Protein AF-U6M1V9-F1 (afdb_monomer_lite)

Secondary structure (DSSP, 8-state):
-EEEESPPTT--HHHHHHHHHHHH-----GGGEEEEE-TTSPEEEEEEE--SSHHHHHHHHHH-SSEEEESSTT-TTTS-EEEEEEEE-------GGG-------TTEEEEEEE-TT--HHHHHHHHHHTT---SEEEEE--TT-SSEEEEEE-S-HHHHHHHHT--

Sequence (167 aa):
VITIQPVPPDWRGRDIQQLLRLSFGVSLETEDIVFSYGRRGEQQQLCFCCCRSEKDALLLLQQLQEFPVPNHPAYPDLFGCSFLYASRAALFVSHEDLDYLTVLRKFQVFTYGWQPDVTEGEFKGLLRQLKIFPAAIKRMQLKGWKETAFFLQFDRMRDVKLVMGLP

Foldseek 3Di:
DKKKDQAAQQDALVNVQCCCCPVPVFHDDSVQKAFDADPLRRTGSMIGGNGPDPVSLVSCQVPLFQCWDASHPVCRVPGGTDRMHIDHDPPPPCDVVNVVPPVCPLQKDKDKDAAPPDDPVNVCVVCVVVVQDFPDKDKDDDPPDRIIMIMGGHPDNVSVCVVVPDD

Structure (mmCIF, N/CA/C/O backbone):
data_AF-U6M1V9-F1
#
_entry.id   AF-U6M1V9-F1
#
loop_
_atom_site.group_PDB
_atom_site.id
_atom_site.type_symbol
_atom_site.label_atom_id
_atom_site.label_alt_id
_atom_site.label_comp_id
_atom_site.label_asym_id
_atom_site.label_entity_id
_atom_site.label_seq_id
_atom_site.pdbx_PDB_ins_code
_atom_site.Cartn_x
_atom_site.Cartn_y
_atom_site.Cartn_z
_atom_site.occupancy
_atom_site.B_iso_or_equiv
_atom_site.auth_seq_id
_atom_site.auth_comp_id
_atom_site.auth_asym_id
_atom_site.auth_atom_id
_atom_site.pdbx_PDB_model_num
ATOM 1 N N . VAL A 1 1 ? -13.432 -7.574 0.750 1.00 83.56 1 VAL A N 1
ATOM 2 C CA . VAL A 1 1 ? -12.287 -6.635 0.759 1.00 83.56 1 VAL A CA 1
ATOM 3 C C . VAL A 1 1 ? -12.814 -5.214 0.784 1.00 83.56 1 VAL A C 1
ATOM 5 O O . VAL A 1 1 ? -13.775 -4.922 0.076 1.00 83.56 1 VAL A O 1
ATOM 8 N N . ILE A 1 2 ? -12.210 -4.355 1.596 1.00 86.75 2 ILE A N 1
ATOM 9 C CA . ILE A 1 2 ? -12.501 -2.918 1.641 1.00 86.75 2 ILE A CA 1
ATOM 10 C C . ILE A 1 2 ? -11.243 -2.130 1.281 1.00 86.75 2 ILE A C 1
ATOM 12 O O . ILE A 1 2 ? -10.130 -2.621 1.473 1.00 86.75 2 ILE A O 1
ATOM 16 N N . THR A 1 3 ? -11.423 -0.915 0.783 1.00 90.19 3 THR A N 1
ATOM 17 C CA . THR A 1 3 ? -10.332 0.033 0.544 1.00 90.19 3 THR A CA 1
ATOM 18 C C . THR A 1 3 ? -10.363 1.105 1.620 1.00 90.19 3 THR A C 1
ATOM 20 O O . THR A 1 3 ? -11.431 1.649 1.889 1.00 90.19 3 THR A O 1
ATOM 23 N N . ILE A 1 4 ? -9.206 1.421 2.202 1.00 91.75 4 ILE A N 1
ATOM 24 C CA . ILE A 1 4 ? -9.024 2.512 3.162 1.00 91.75 4 ILE A CA 1
ATOM 25 C C . ILE A 1 4 ? -8.133 3.586 2.532 1.00 91.75 4 ILE A C 1
ATOM 2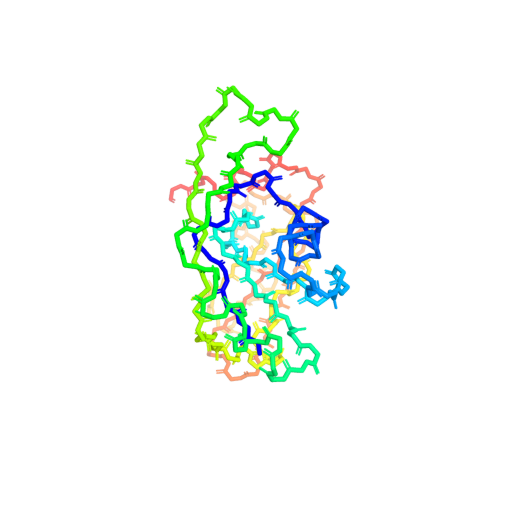7 O O . ILE A 1 4 ? -7.063 3.275 2.003 1.00 91.75 4 ILE A O 1
ATOM 31 N N . GLN A 1 5 ? -8.578 4.843 2.585 1.00 91.50 5 GLN A N 1
ATOM 32 C CA . GLN A 1 5 ? -7.864 6.006 2.045 1.00 91.50 5 GLN A CA 1
ATOM 33 C C . GLN A 1 5 ? -8.324 7.317 2.710 1.00 91.50 5 GLN A C 1
ATOM 35 O O . GLN A 1 5 ? -9.465 7.368 3.165 1.00 91.50 5 GLN A O 1
ATOM 40 N N . PRO A 1 6 ? -7.516 8.392 2.703 1.00 91.56 6 PRO A N 1
ATOM 41 C CA . PRO A 1 6 ? -6.078 8.424 2.449 1.00 91.56 6 PRO A CA 1
ATOM 42 C C . PRO A 1 6 ? -5.274 7.895 3.646 1.00 91.56 6 PRO A C 1
ATOM 44 O O . PRO A 1 6 ? -5.316 8.461 4.734 1.00 91.56 6 PRO A O 1
ATOM 47 N N . VAL A 1 7 ? -4.503 6.825 3.451 1.00 92.44 7 VAL A N 1
ATOM 48 C CA . VAL A 1 7 ? -3.605 6.310 4.498 1.00 92.44 7 VAL A CA 1
ATOM 49 C C . VAL A 1 7 ? -2.326 7.152 4.540 1.00 92.44 7 VAL A C 1
ATOM 51 O O . VAL A 1 7 ? -1.690 7.306 3.493 1.00 92.44 7 VAL A O 1
ATOM 54 N N . PRO A 1 8 ? -1.899 7.684 5.701 1.00 91.62 8 PRO A N 1
ATOM 55 C CA . PRO A 1 8 ? -0.684 8.487 5.749 1.00 91.62 8 PRO A CA 1
ATOM 56 C C . PRO A 1 8 ? 0.568 7.665 5.377 1.00 91.62 8 PRO A C 1
ATOM 58 O O . PRO A 1 8 ? 0.626 6.458 5.623 1.00 91.62 8 PRO A O 1
ATOM 61 N N . PRO A 1 9 ? 1.595 8.293 4.778 1.00 86.44 9 PRO A N 1
ATOM 62 C CA . PRO A 1 9 ? 2.722 7.587 4.157 1.00 86.44 9 PRO A CA 1
ATOM 63 C C . PRO A 1 9 ? 3.605 6.810 5.146 1.00 86.44 9 PRO A C 1
ATOM 65 O O . PRO A 1 9 ? 4.266 5.845 4.753 1.00 86.44 9 PRO A O 1
ATOM 68 N N . ASP A 1 10 ? 3.610 7.196 6.422 1.00 86.50 10 ASP A N 1
ATOM 69 C CA . ASP A 1 10 ? 4.404 6.539 7.467 1.00 86.50 10 ASP A CA 1
ATOM 70 C C . ASP A 1 10 ? 3.695 5.344 8.107 1.00 86.50 10 ASP A C 1
ATOM 72 O O . ASP A 1 10 ? 4.322 4.576 8.836 1.00 86.50 10 ASP A O 1
ATOM 76 N N . TRP A 1 11 ? 2.412 5.145 7.800 1.00 90.69 11 TRP A N 1
ATOM 77 C CA . TRP A 1 11 ? 1.640 4.023 8.317 1.00 90.69 11 TRP A CA 1
ATOM 78 C C . TRP A 1 11 ? 2.038 2.719 7.637 1.00 90.69 11 TRP A C 1
ATOM 80 O O . TRP A 1 11 ? 2.302 2.657 6.429 1.00 90.69 11 TRP A O 1
ATOM 90 N N . ARG A 1 12 ? 2.049 1.653 8.431 1.00 90.06 12 ARG A N 1
ATOM 91 C CA . ARG A 1 12 ? 2.342 0.279 8.024 1.00 90.06 12 ARG A CA 1
ATOM 92 C C . ARG A 1 12 ? 1.189 -0.640 8.420 1.00 90.06 12 ARG A C 1
ATOM 94 O O . ARG A 1 12 ? 0.254 -0.248 9.115 1.00 90.06 12 ARG A O 1
ATOM 101 N N . GLY A 1 13 ? 1.269 -1.903 7.997 1.00 90.06 13 GLY A N 1
ATOM 102 C CA . GLY A 1 13 ? 0.225 -2.898 8.270 1.00 90.06 13 GLY A CA 1
ATOM 103 C C . GLY A 1 13 ? -0.092 -3.057 9.758 1.00 90.06 13 GLY A C 1
ATOM 104 O O . GLY A 1 13 ? -1.253 -3.208 10.113 1.00 90.06 13 GLY A O 1
ATOM 105 N N . ARG A 1 14 ? 0.914 -2.938 10.637 1.00 91.44 14 ARG A N 1
ATOM 106 C CA . ARG A 1 14 ? 0.712 -2.991 12.095 1.00 91.44 14 ARG A CA 1
ATOM 107 C C . ARG A 1 14 ? -0.120 -1.826 12.626 1.00 91.44 14 ARG A C 1
ATOM 109 O O . ARG A 1 14 ? -0.962 -2.051 13.485 1.00 91.44 14 ARG A O 1
ATOM 116 N N . ASP A 1 15 ? 0.077 -0.618 12.101 1.00 93.06 15 ASP A N 1
ATOM 117 C CA . ASP A 1 15 ? -0.665 0.568 12.543 1.00 93.06 15 ASP A CA 1
ATOM 118 C C . ASP A 1 15 ? -2.143 0.453 12.151 1.00 93.06 15 ASP A C 1
ATOM 120 O O . ASP A 1 15 ? -3.030 0.672 12.973 1.00 93.06 15 ASP A O 1
ATOM 124 N N . ILE A 1 16 ? -2.413 0.007 10.917 1.00 93.81 16 ILE A N 1
ATOM 125 C CA . ILE A 1 16 ? -3.777 -0.266 10.441 1.00 93.81 16 ILE A CA 1
ATOM 126 C C . ILE A 1 16 ? -4.409 -1.410 11.238 1.00 93.81 16 ILE A C 1
ATOM 128 O O . ILE A 1 16 ? -5.537 -1.282 11.701 1.00 93.81 16 ILE A O 1
ATOM 132 N N . GLN A 1 17 ? -3.688 -2.510 11.458 1.00 94.19 17 GLN A N 1
ATOM 133 C CA . GLN A 1 17 ? -4.172 -3.631 12.266 1.00 94.19 17 GLN A CA 1
ATOM 134 C C . GLN A 1 17 ? -4.560 -3.176 13.678 1.00 94.19 17 GLN A C 1
ATOM 136 O O . GLN A 1 17 ? -5.634 -3.520 14.175 1.00 94.19 17 GLN A O 1
ATOM 141 N N . GLN A 1 18 ? -3.695 -2.393 14.324 1.00 94.25 18 GLN A N 1
ATOM 142 C CA . GLN A 1 18 ? -3.926 -1.886 15.668 1.00 94.25 18 GLN A CA 1
ATOM 143 C C . GLN A 1 18 ? -5.113 -0.916 15.706 1.00 94.25 18 GLN A C 1
ATOM 145 O O . GLN A 1 18 ? -5.954 -1.043 16.594 1.00 94.25 18 GLN A O 1
ATOM 150 N N . LEU A 1 19 ? -5.227 -0.012 14.729 1.00 94.81 19 LEU A N 1
ATOM 151 C CA . LEU A 1 19 ? -6.378 0.879 14.570 1.00 94.81 19 LEU A CA 1
ATOM 152 C C . LEU A 1 19 ? -7.685 0.083 14.445 1.00 94.81 19 LEU A C 1
ATOM 154 O O . LEU A 1 19 ? -8.623 0.304 15.208 1.00 94.81 19 LEU A O 1
ATOM 158 N N . LEU A 1 20 ? -7.744 -0.868 13.510 1.00 94.50 20 LEU A N 1
ATOM 159 C CA . LEU A 1 20 ? -8.945 -1.665 13.249 1.00 94.50 20 LEU A CA 1
ATOM 160 C C . LEU A 1 20 ? -9.365 -2.479 14.475 1.00 94.50 20 LEU A C 1
ATOM 162 O O . LEU A 1 20 ? -10.550 -2.550 14.810 1.00 94.50 20 LEU A O 1
ATOM 166 N N . ARG A 1 21 ? -8.386 -3.024 15.198 1.00 95.25 21 ARG A N 1
ATOM 167 C CA . ARG A 1 21 ? -8.637 -3.791 16.414 1.00 95.25 21 ARG A CA 1
ATOM 168 C C . ARG A 1 21 ? -9.119 -2.915 17.568 1.00 95.25 21 ARG A C 1
ATOM 170 O O . ARG A 1 21 ? -10.076 -3.293 18.236 1.00 95.25 21 ARG A O 1
ATOM 177 N N . LEU A 1 22 ? -8.459 -1.784 17.824 1.00 94.25 22 LEU A N 1
ATOM 178 C CA . LEU A 1 22 ? -8.752 -0.932 18.982 1.00 94.25 22 LEU A CA 1
ATOM 179 C C . LEU A 1 22 ? -10.008 -0.080 18.785 1.00 94.25 22 LEU A C 1
ATOM 181 O O . LEU A 1 22 ? -10.792 0.059 19.719 1.00 94.25 22 LEU A O 1
ATOM 185 N N . SER A 1 23 ? -10.204 0.482 17.593 1.00 94.25 23 SER A N 1
ATOM 186 C CA . SER A 1 23 ? -11.298 1.421 17.325 1.00 94.25 23 SER A CA 1
ATOM 187 C C . SER A 1 23 ? -12.575 0.733 16.841 1.00 94.25 23 SER A C 1
ATOM 189 O O . SER A 1 23 ? -13.661 1.233 17.113 1.00 94.25 23 SER A O 1
ATOM 191 N N . PHE A 1 24 ? -12.461 -0.413 16.160 1.00 93.56 24 PHE A N 1
ATOM 192 C CA . PHE A 1 24 ? -13.601 -1.075 15.508 1.00 93.56 24 PHE A CA 1
ATOM 193 C 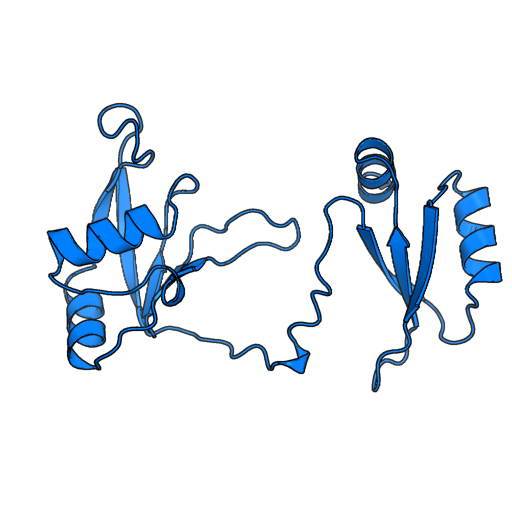C . PHE A 1 24 ? -13.815 -2.526 15.957 1.00 93.56 24 PHE A C 1
ATOM 195 O O . PHE A 1 24 ? -14.788 -3.156 15.550 1.00 93.56 24 PHE A O 1
ATOM 202 N N . GLY A 1 25 ? -12.923 -3.083 16.786 1.00 93.25 25 GLY A N 1
ATOM 203 C CA . GLY A 1 25 ? -13.012 -4.474 17.239 1.00 93.25 25 GLY A CA 1
ATOM 204 C C . GLY A 1 25 ? -12.766 -5.512 16.138 1.00 93.25 25 GLY A C 1
ATOM 205 O O . GLY A 1 25 ? -13.056 -6.690 16.341 1.00 93.25 25 GLY A O 1
ATOM 206 N N . VAL A 1 26 ? -12.230 -5.103 14.984 1.00 92.75 26 VAL A N 1
ATOM 207 C CA . VAL A 1 26 ? -11.982 -5.992 13.843 1.00 92.75 26 VAL A CA 1
ATOM 208 C C . VAL A 1 26 ? -10.547 -6.507 13.896 1.00 92.75 26 VAL A C 1
ATOM 210 O O . VAL A 1 26 ? -9.591 -5.735 13.847 1.00 92.75 26 VAL A O 1
ATOM 213 N N . SER A 1 27 ? -10.389 -7.830 13.981 1.00 92.56 27 SER A N 1
ATOM 214 C CA . SER A 1 27 ? -9.079 -8.487 14.011 1.00 92.56 27 SER A CA 1
ATOM 215 C C . SER A 1 27 ? -8.708 -9.012 12.625 1.00 92.56 27 SER A C 1
ATOM 217 O O . SER A 1 27 ? -9.262 -10.011 12.170 1.00 92.56 27 SER A O 1
ATOM 219 N N . LEU A 1 28 ? -7.749 -8.351 11.980 1.00 89.56 28 LEU A N 1
ATOM 220 C CA . LEU A 1 28 ? -7.113 -8.799 10.735 1.00 89.56 28 LEU A CA 1
ATOM 221 C C . LEU A 1 28 ? -5.665 -9.198 11.013 1.00 89.56 28 LEU A C 1
ATOM 223 O O . LEU A 1 28 ? -5.066 -8.662 11.947 1.00 89.56 28 LEU A O 1
ATOM 227 N N . GLU A 1 29 ? -5.086 -10.091 10.212 1.00 88.75 29 GLU A N 1
ATOM 228 C CA . GLU A 1 29 ? -3.630 -10.277 10.224 1.00 88.75 29 GLU A CA 1
ATOM 229 C C . GLU A 1 29 ? -2.958 -9.192 9.387 1.00 88.75 29 GLU A C 1
ATOM 231 O O . GLU A 1 29 ? -3.571 -8.578 8.515 1.00 88.75 29 GLU A O 1
ATOM 236 N N . THR A 1 30 ? -1.664 -8.966 9.604 1.00 86.81 30 THR A N 1
ATOM 237 C CA . THR A 1 30 ? -0.905 -8.033 8.759 1.00 86.81 30 THR A CA 1
ATOM 238 C C . THR A 1 30 ? -0.836 -8.478 7.299 1.00 86.81 30 THR A C 1
ATOM 240 O O . THR A 1 30 ? -0.676 -7.635 6.426 1.00 86.81 30 THR A O 1
ATOM 243 N N . GLU A 1 31 ? -0.963 -9.781 7.035 1.00 88.56 31 GLU A N 1
ATOM 244 C CA . GLU A 1 31 ? -1.001 -10.368 5.687 1.00 88.56 31 GLU A CA 1
ATOM 245 C C . GLU A 1 31 ? -2.305 -10.036 4.944 1.00 88.56 31 GLU A C 1
ATOM 247 O O . GLU A 1 31 ? -2.314 -9.942 3.719 1.00 88.56 31 GLU A O 1
ATOM 252 N N . ASP A 1 32 ? -3.385 -9.772 5.685 1.00 88.56 32 ASP A N 1
ATOM 253 C CA . ASP A 1 32 ? -4.688 -9.379 5.142 1.00 88.56 32 ASP A CA 1
ATOM 254 C C . ASP A 1 32 ? -4.747 -7.879 4.783 1.00 88.56 32 ASP A C 1
ATOM 256 O O . ASP A 1 32 ? -5.778 -7.393 4.310 1.00 88.56 32 ASP A O 1
ATOM 260 N N . ILE A 1 33 ? -3.667 -7.126 5.036 1.00 90.69 33 ILE A N 1
ATOM 261 C CA . ILE A 1 33 ? -3.574 -5.678 4.818 1.00 90.69 33 ILE A CA 1
ATOM 262 C C . ILE A 1 33 ? -2.520 -5.403 3.745 1.00 90.69 33 ILE A C 1
ATOM 264 O O . ILE A 1 33 ? -1.315 -5.472 3.988 1.00 90.69 33 ILE A O 1
ATOM 268 N N . VAL A 1 34 ? -2.977 -5.024 2.555 1.00 89.81 34 VAL A N 1
ATOM 269 C CA . VAL A 1 34 ? -2.119 -4.802 1.388 1.00 89.81 34 VAL A CA 1
ATOM 270 C C . VAL A 1 34 ? -2.103 -3.324 1.030 1.00 89.81 34 VAL A C 1
ATOM 272 O O . VAL A 1 34 ? -3.140 -2.731 0.751 1.00 89.81 34 VAL A O 1
ATOM 275 N N . PHE A 1 35 ? -0.925 -2.710 1.012 1.00 89.50 35 PHE A N 1
ATOM 276 C CA . PHE A 1 35 ? -0.770 -1.327 0.565 1.00 89.50 35 PHE A CA 1
ATOM 277 C C . PHE A 1 35 ? -0.642 -1.257 -0.951 1.00 89.50 35 PHE A C 1
ATOM 279 O O . PHE A 1 35 ? -0.036 -2.125 -1.579 1.00 89.50 35 PHE A O 1
ATOM 286 N N . SER A 1 36 ? -1.188 -0.195 -1.535 1.00 85.44 36 SER A N 1
ATOM 287 C CA . SER A 1 36 ? -0.916 0.135 -2.927 1.00 85.44 36 SER A CA 1
ATOM 288 C C . SER A 1 36 ? 0.458 0.790 -3.041 1.00 85.44 36 SER A C 1
ATOM 290 O O . SER A 1 36 ? 0.831 1.632 -2.221 1.00 85.44 36 SER A O 1
ATOM 292 N N . TYR A 1 37 ? 1.206 0.412 -4.073 1.00 83.31 37 TYR A N 1
ATOM 293 C CA . TYR A 1 37 ? 2.514 0.975 -4.381 1.00 83.31 37 TYR A CA 1
ATOM 294 C C . TYR A 1 37 ? 2.511 1.545 -5.795 1.00 83.31 37 TYR A C 1
ATOM 296 O O . TYR A 1 37 ? 1.943 0.969 -6.723 1.00 83.31 37 TYR A O 1
ATOM 304 N N . GLY A 1 38 ? 3.144 2.703 -5.958 1.00 78.44 38 GLY A N 1
ATOM 305 C CA . GLY A 1 38 ? 3.320 3.327 -7.259 1.00 78.44 38 GLY A CA 1
ATOM 306 C C . GLY A 1 38 ? 4.398 2.637 -8.085 1.00 78.44 38 GLY A C 1
ATOM 307 O O . GLY A 1 38 ? 5.111 1.739 -7.630 1.00 78.44 38 GLY A O 1
ATOM 308 N N . ARG A 1 39 ? 4.562 3.102 -9.327 1.00 73.19 39 ARG A N 1
ATOM 309 C CA . ARG A 1 39 ? 5.520 2.525 -10.287 1.00 73.19 39 ARG A CA 1
ATOM 310 C C . ARG A 1 39 ? 6.977 2.592 -9.813 1.00 73.19 39 ARG A C 1
ATOM 312 O O . ARG A 1 39 ? 7.810 1.878 -10.363 1.00 73.19 39 ARG A O 1
ATOM 319 N N . ARG A 1 40 ? 7.307 3.450 -8.840 1.00 69.62 40 ARG A N 1
ATOM 320 C CA . ARG A 1 40 ? 8.664 3.599 -8.288 1.00 69.62 40 ARG A CA 1
ATOM 321 C C . ARG A 1 40 ? 8.818 2.914 -6.921 1.00 69.62 40 ARG A C 1
ATOM 323 O O . ARG A 1 40 ? 9.856 3.082 -6.282 1.00 69.62 40 ARG A O 1
ATOM 330 N N . GLY A 1 41 ? 7.831 2.121 -6.492 1.00 72.00 41 GLY A N 1
ATOM 331 C CA . GLY A 1 41 ? 7.834 1.411 -5.210 1.00 72.00 41 GLY A CA 1
ATOM 332 C C . GLY A 1 41 ? 7.510 2.296 -4.003 1.00 72.00 41 GLY A C 1
ATOM 333 O O . GLY A 1 41 ? 7.701 1.878 -2.863 1.00 72.00 41 GLY A O 1
ATOM 334 N N . GLU A 1 42 ? 7.045 3.521 -4.234 1.00 81.25 42 GLU A N 1
ATOM 335 C CA . GLU A 1 42 ? 6.532 4.414 -3.205 1.00 81.25 42 GLU A CA 1
ATOM 336 C C . GLU A 1 42 ? 5.148 3.957 -2.737 1.00 81.25 42 GLU A C 1
ATOM 338 O O . GLU A 1 42 ? 4.291 3.620 -3.555 1.00 81.25 42 GLU A O 1
ATOM 343 N N . GLN A 1 43 ? 4.925 3.942 -1.423 1.00 83.62 43 GLN A N 1
ATOM 344 C CA . GLN A 1 43 ? 3.617 3.627 -0.856 1.00 83.62 43 GLN A CA 1
ATOM 345 C C . GLN A 1 43 ? 2.625 4.730 -1.241 1.00 83.62 43 GLN A C 1
ATOM 347 O O . GLN A 1 43 ? 2.854 5.908 -0.969 1.00 83.62 43 GLN A O 1
ATOM 352 N N . GLN A 1 44 ? 1.524 4.339 -1.874 1.00 87.88 44 GLN A N 1
ATOM 353 C CA . GLN A 1 44 ? 0.397 5.224 -2.137 1.00 87.88 44 GLN A CA 1
ATOM 354 C C . GLN A 1 44 ? -0.430 5.394 -0.861 1.00 87.88 44 GLN A C 1
ATOM 356 O O . GLN A 1 44 ? -0.373 4.571 0.054 1.00 87.88 44 GLN A O 1
ATOM 361 N N . GLN A 1 45 ? -1.254 6.437 -0.809 1.00 90.88 45 GLN A N 1
ATOM 362 C CA . GLN A 1 45 ? -2.136 6.710 0.331 1.00 90.88 45 GLN A CA 1
ATOM 363 C C . GLN A 1 45 ? -3.374 5.797 0.345 1.00 90.88 45 GLN A C 1
ATOM 365 O O . GLN A 1 45 ? -4.490 6.241 0.597 1.00 90.88 45 GLN A O 1
ATOM 370 N N . LEU A 1 46 ? -3.202 4.517 0.026 1.00 90.12 46 LEU A N 1
ATOM 371 C CA . LEU A 1 46 ? -4.288 3.567 -0.158 1.00 90.12 46 LEU A CA 1
ATOM 372 C C . LEU A 1 46 ? -3.858 2.189 0.338 1.00 90.12 46 LEU A C 1
ATOM 374 O O . LEU A 1 46 ? -2.786 1.699 -0.029 1.00 90.12 46 LEU A O 1
ATOM 378 N N . CYS A 1 47 ? -4.721 1.540 1.116 1.00 90.69 47 CYS A N 1
ATOM 379 C CA . CYS A 1 47 ? -4.576 0.125 1.438 1.00 90.69 47 CYS A CA 1
ATOM 380 C C . CYS A 1 47 ? -5.887 -0.647 1.252 1.00 90.69 47 CYS A C 1
ATOM 382 O O . CYS A 1 47 ? -6.988 -0.094 1.282 1.00 90.69 47 CYS A O 1
ATOM 384 N N . PHE A 1 48 ? -5.750 -1.949 1.045 1.00 90.75 48 PHE A N 1
ATOM 385 C CA . PHE A 1 48 ? -6.822 -2.920 0.938 1.00 90.75 48 PHE A CA 1
ATOM 386 C C . PHE A 1 48 ? -6.803 -3.805 2.176 1.00 90.75 48 PHE A C 1
ATOM 388 O O . PHE A 1 48 ? -5.746 -4.282 2.581 1.00 90.75 48 PHE A O 1
ATOM 395 N N . CYS A 1 49 ? -7.973 -4.029 2.762 1.00 90.44 49 CYS A N 1
ATOM 396 C CA . CYS A 1 49 ? -8.135 -4.899 3.919 1.00 90.44 49 CYS A CA 1
ATOM 397 C C . CYS A 1 49 ? -9.065 -6.067 3.567 1.00 90.44 49 CYS A C 1
ATOM 399 O O . CYS A 1 49 ? -10.232 -5.881 3.187 1.00 90.44 49 CYS A O 1
ATOM 401 N N . CYS A 1 50 ? -8.547 -7.284 3.700 1.00 88.69 50 CYS A N 1
ATOM 402 C CA . CYS A 1 50 ? -9.274 -8.530 3.498 1.00 88.69 50 CYS A CA 1
ATOM 403 C C . CYS A 1 50 ? -10.003 -8.932 4.785 1.00 88.69 50 CYS A C 1
ATOM 405 O O . CYS A 1 50 ? -9.492 -9.676 5.612 1.00 88.69 50 CYS A O 1
ATOM 407 N N . CYS A 1 51 ? -11.222 -8.424 4.970 1.00 85.25 51 CYS A N 1
ATOM 408 C CA . CYS A 1 51 ? -12.059 -8.802 6.109 1.00 85.25 51 CYS A CA 1
ATOM 409 C C . CYS A 1 51 ? -12.447 -10.288 6.062 1.00 85.25 51 CYS A C 1
ATOM 411 O O . CYS A 1 51 ? -12.877 -10.778 5.017 1.00 85.25 51 CYS A O 1
ATOM 413 N N . ARG A 1 52 ? -12.364 -10.975 7.209 1.00 84.31 52 ARG A N 1
ATOM 414 C CA . ARG A 1 52 ? -12.732 -12.396 7.348 1.00 84.31 52 ARG A CA 1
ATOM 415 C C . ARG A 1 52 ? -14.240 -12.643 7.324 1.00 84.31 52 ARG A C 1
ATOM 417 O O . ARG A 1 52 ? -14.669 -13.737 6.972 1.00 84.31 52 ARG A O 1
ATOM 424 N N . SER A 1 53 ? -15.043 -11.645 7.694 1.00 85.06 53 SER A N 1
ATOM 425 C CA . SER A 1 53 ? -16.501 -11.715 7.627 1.00 85.06 53 SER A CA 1
ATOM 426 C C . SER A 1 53 ? -17.091 -10.521 6.881 1.00 85.06 53 SER A C 1
ATOM 428 O O . SER A 1 53 ? -16.555 -9.410 6.902 1.00 85.06 53 SER A O 1
ATOM 430 N N . GLU A 1 54 ? -18.236 -10.746 6.236 1.00 81.69 54 GLU A N 1
ATOM 431 C CA . GLU A 1 54 ? -19.017 -9.675 5.612 1.00 81.69 54 GLU A CA 1
ATOM 432 C C . GLU A 1 54 ? -19.487 -8.649 6.650 1.00 81.69 54 GLU A C 1
ATOM 434 O O . GLU A 1 54 ? -19.491 -7.450 6.382 1.00 81.69 54 GLU A O 1
ATOM 439 N N . LYS A 1 55 ? -19.810 -9.110 7.863 1.00 84.06 55 LYS A N 1
ATOM 440 C CA . LYS A 1 55 ? -20.208 -8.249 8.978 1.00 84.06 55 LYS A CA 1
ATOM 441 C C . LYS A 1 55 ? -19.116 -7.236 9.327 1.00 84.06 55 LYS A C 1
ATOM 443 O O . LYS A 1 55 ? -19.428 -6.059 9.480 1.00 84.06 55 LYS A O 1
ATOM 448 N N . ASP A 1 56 ? -17.859 -7.670 9.400 1.00 86.81 56 ASP A N 1
ATOM 449 C CA . ASP A 1 56 ? -16.728 -6.780 9.693 1.00 86.81 56 ASP A CA 1
ATOM 450 C C . ASP A 1 56 ? -16.505 -5.781 8.557 1.00 86.81 56 ASP A C 1
ATOM 452 O O . ASP A 1 56 ? -16.275 -4.599 8.801 1.00 86.81 56 ASP A O 1
ATOM 456 N N . ALA A 1 57 ? -16.633 -6.232 7.305 1.00 82.94 57 ALA A N 1
ATOM 457 C CA . ALA A 1 57 ? -16.535 -5.348 6.149 1.00 82.94 57 ALA A CA 1
ATOM 458 C C . ALA A 1 57 ? -17.626 -4.267 6.172 1.00 82.94 57 ALA A C 1
ATOM 460 O O . ALA A 1 57 ? -17.329 -3.093 5.967 1.00 82.94 57 ALA A O 1
ATOM 461 N N . LEU A 1 58 ? -18.878 -4.642 6.451 1.00 80.50 58 LEU A N 1
ATOM 462 C CA . LEU A 1 58 ? -19.999 -3.706 6.555 1.00 80.50 58 LEU A CA 1
ATOM 463 C C . LEU A 1 58 ? -19.829 -2.733 7.726 1.00 80.50 58 LEU A C 1
ATOM 465 O O . LEU A 1 58 ? -20.084 -1.543 7.554 1.00 80.50 58 LEU A O 1
ATOM 469 N N . LEU A 1 59 ? -19.358 -3.215 8.879 1.00 87.19 59 LEU A N 1
ATOM 470 C CA . LEU A 1 59 ? -19.066 -2.374 10.039 1.00 87.19 59 LEU A CA 1
ATOM 471 C C . LEU A 1 59 ? -18.024 -1.309 9.693 1.00 87.19 59 LEU A C 1
ATOM 473 O O . LEU A 1 59 ? -18.257 -0.127 9.935 1.00 87.19 59 LEU A O 1
ATOM 477 N N . LEU A 1 60 ? -16.914 -1.704 9.065 1.00 85.75 60 LEU A N 1
ATOM 478 C CA . LEU A 1 60 ? -15.868 -0.765 8.660 1.00 85.75 60 LEU A CA 1
ATOM 479 C C . LEU A 1 60 ? -16.362 0.218 7.596 1.00 85.75 60 LEU A C 1
ATOM 481 O O . LEU A 1 60 ? -16.079 1.405 7.699 1.00 85.75 60 LEU A O 1
ATOM 485 N N . LEU A 1 61 ? -17.162 -0.232 6.625 1.00 83.56 61 LEU A N 1
ATOM 486 C CA . LEU A 1 61 ? -17.779 0.659 5.636 1.00 83.56 61 LEU A CA 1
ATOM 487 C C . LEU A 1 61 ? -18.710 1.700 6.267 1.00 83.56 61 LEU A C 1
ATOM 489 O O . LEU A 1 61 ? -18.836 2.792 5.726 1.00 83.56 61 LEU A O 1
ATOM 493 N N . GLN A 1 62 ? -19.373 1.382 7.376 1.00 83.06 62 GLN A N 1
ATOM 494 C CA . GLN A 1 62 ? -20.286 2.312 8.043 1.00 83.06 62 GLN A CA 1
ATOM 495 C C . GLN A 1 62 ? -19.572 3.238 9.029 1.00 83.06 62 GLN A C 1
ATOM 497 O O . GLN A 1 62 ? -19.942 4.403 9.134 1.00 83.06 62 GLN A O 1
ATOM 502 N N . GLN A 1 63 ? -18.581 2.725 9.762 1.00 86.44 63 GLN A N 1
ATOM 503 C CA . GLN A 1 63 ? -17.977 3.439 10.888 1.00 86.44 63 GLN A CA 1
ATOM 504 C C . GLN A 1 63 ? -16.656 4.132 10.547 1.00 86.44 63 GLN A C 1
ATOM 506 O O . GLN A 1 63 ? -16.331 5.145 11.161 1.00 86.44 63 GLN A O 1
ATOM 511 N N . LEU A 1 64 ? -15.890 3.625 9.577 1.00 87.88 64 LEU A N 1
ATOM 512 C CA . LEU A 1 64 ? -14.650 4.257 9.125 1.00 87.88 64 LEU A CA 1
ATOM 513 C C . LEU A 1 64 ? -14.976 5.308 8.053 1.00 87.88 64 LEU A C 1
ATOM 515 O O . LEU A 1 64 ? -14.581 5.175 6.899 1.00 87.88 64 LEU A O 1
ATOM 519 N N . GLN A 1 65 ? -15.751 6.323 8.422 1.00 88.25 65 GLN A N 1
ATOM 520 C CA . GLN A 1 65 ? -16.062 7.476 7.578 1.00 88.25 65 GLN A CA 1
ATOM 521 C C . GLN A 1 65 ? -15.554 8.717 8.296 1.00 88.25 65 GLN A C 1
ATOM 523 O O . GLN A 1 65 ? -15.984 8.983 9.415 1.00 88.25 65 GLN A O 1
ATOM 528 N N . GLU A 1 66 ? -14.613 9.434 7.682 1.00 90.12 66 GLU A N 1
ATOM 529 C CA . GLU A 1 66 ? -13.972 10.600 8.302 1.00 90.12 66 GLU A CA 1
ATOM 530 C C . GLU A 1 66 ? -13.314 10.279 9.654 1.00 90.12 66 GLU A C 1
ATOM 532 O O . GLU A 1 66 ? -13.345 11.079 10.587 1.00 90.12 66 GLU A O 1
ATOM 537 N N . PHE A 1 67 ? -12.712 9.094 9.794 1.00 89.88 67 PHE A N 1
ATOM 538 C CA . PHE A 1 67 ? -12.109 8.706 11.066 1.00 89.88 67 PHE A CA 1
ATOM 539 C C . PHE A 1 67 ? -10.737 9.379 11.240 1.00 89.88 6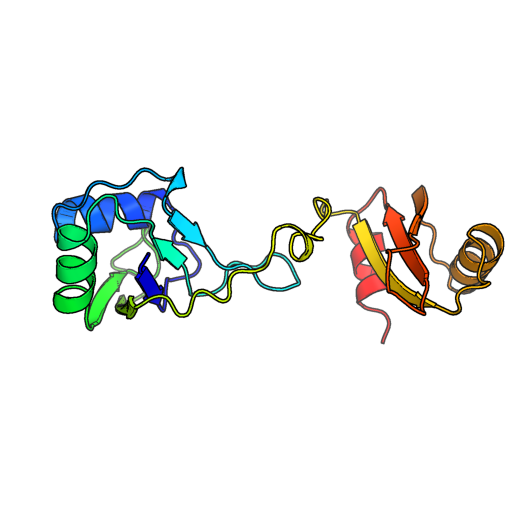7 PHE A C 1
ATOM 541 O O . PHE A 1 67 ? -9.838 9.120 10.432 1.00 89.88 67 PHE A O 1
ATOM 548 N N . PRO A 1 68 ? -10.529 10.221 12.267 1.00 91.44 68 PRO A N 1
ATOM 549 C CA . PRO A 1 68 ? -9.286 10.962 12.421 1.00 91.44 68 PRO A CA 1
ATOM 550 C C . PRO A 1 68 ? -8.148 10.044 12.863 1.00 91.44 68 PRO A C 1
ATOM 552 O O . PRO A 1 68 ? -8.262 9.295 13.833 1.00 91.44 68 PRO A O 1
ATOM 555 N N . VAL A 1 69 ? -7.014 10.153 12.180 1.00 92.69 69 VAL A N 1
ATOM 556 C CA . VAL A 1 69 ? -5.778 9.454 12.522 1.00 92.69 69 VAL A CA 1
ATOM 557 C C . VAL A 1 69 ? -4.580 10.398 12.464 1.00 92.69 69 VAL A C 1
ATOM 559 O O . VAL A 1 69 ? -4.554 11.300 11.626 1.00 92.69 69 VAL A O 1
ATOM 562 N N . PRO A 1 70 ? -3.565 10.219 13.322 1.00 92.06 70 PRO A N 1
ATOM 563 C CA . PRO A 1 70 ? -2.357 11.031 13.257 1.00 92.06 70 PRO A CA 1
ATOM 564 C C . PRO A 1 70 ? -1.594 10.778 11.954 1.00 92.06 70 PRO A C 1
ATOM 566 O O . PRO A 1 70 ? -1.444 9.635 11.518 1.00 92.06 70 PRO A O 1
ATOM 569 N N . ASN A 1 71 ? -1.038 11.835 11.361 1.00 88.19 71 ASN A N 1
ATOM 570 C CA . ASN A 1 71 ? -0.225 11.696 10.148 1.00 88.19 71 ASN A CA 1
ATOM 571 C C . ASN A 1 71 ? 1.037 10.860 10.389 1.00 88.19 71 ASN A C 1
ATOM 573 O O . ASN A 1 71 ? 1.458 10.114 9.507 1.00 88.19 71 ASN A O 1
ATOM 577 N N . HIS A 1 72 ? 1.596 10.944 11.599 1.00 86.75 72 HIS A N 1
ATOM 578 C CA . HIS A 1 72 ? 2.772 10.187 12.002 1.00 86.75 72 HIS A CA 1
ATOM 579 C C . HIS A 1 72 ? 2.458 9.371 13.272 1.00 86.75 72 HIS A C 1
ATOM 581 O O . HIS A 1 72 ? 2.351 9.956 14.350 1.00 86.75 72 HIS A O 1
ATOM 587 N N . PRO A 1 73 ? 2.340 8.029 13.195 1.00 82.44 73 PRO A N 1
ATOM 588 C CA . PRO A 1 73 ? 1.959 7.192 14.342 1.00 82.44 73 PRO A CA 1
ATOM 589 C C . PRO A 1 73 ? 2.899 7.320 15.546 1.00 82.44 73 PRO A C 1
ATOM 591 O O . PRO A 1 73 ? 2.459 7.304 16.689 1.00 82.44 73 PRO A O 1
ATOM 594 N N . ALA A 1 74 ? 4.200 7.481 15.285 1.00 80.38 74 ALA A N 1
ATOM 595 C CA . ALA A 1 74 ? 5.223 7.660 16.315 1.00 80.38 74 ALA A CA 1
ATOM 596 C C . ALA A 1 74 ? 5.161 9.026 17.027 1.00 80.38 74 ALA A C 1
ATOM 598 O O . ALA A 1 74 ? 5.692 9.159 18.127 1.00 80.38 74 ALA A O 1
ATOM 599 N N . TYR A 1 75 ? 4.532 10.032 16.408 1.00 81.88 75 TYR A N 1
ATOM 600 C CA . TYR A 1 75 ? 4.487 11.416 16.891 1.00 81.88 75 TYR A CA 1
ATOM 601 C C . TYR A 1 75 ? 3.090 12.027 16.677 1.00 81.88 75 TYR A C 1
ATOM 603 O O . TYR A 1 75 ? 2.934 12.959 15.881 1.00 81.88 75 TYR A O 1
ATOM 611 N N . PRO A 1 76 ? 2.058 11.499 17.357 1.00 77.12 76 PRO A N 1
ATOM 612 C CA . PRO A 1 76 ? 0.667 11.817 17.050 1.00 77.12 76 PRO A CA 1
ATOM 613 C C . PRO A 1 76 ? 0.303 13.291 17.268 1.00 77.12 76 PRO A C 1
ATOM 615 O O . PRO A 1 76 ? -0.496 13.835 16.511 1.00 77.12 76 PRO A O 1
ATOM 618 N N . ASP A 1 77 ? 0.939 13.958 18.233 1.00 82.19 77 ASP A N 1
ATOM 619 C CA . ASP A 1 77 ? 0.588 15.329 18.626 1.00 82.19 77 ASP A CA 1
ATOM 620 C C . ASP A 1 77 ? 1.260 16.418 17.770 1.00 82.19 77 ASP A C 1
ATOM 622 O O . ASP A 1 77 ? 0.922 17.595 17.881 1.00 82.19 77 ASP A O 1
ATOM 626 N N . LEU A 1 78 ? 2.233 16.054 16.924 1.00 78.00 78 LEU A N 1
ATOM 627 C CA . LEU A 1 78 ? 3.127 17.024 16.274 1.00 78.00 78 LEU A CA 1
ATOM 628 C C . LEU A 1 78 ? 2.804 17.292 14.800 1.00 78.00 78 LEU A C 1
ATOM 630 O O . LEU A 1 78 ? 3.109 18.371 14.299 1.00 78.00 78 LEU A O 1
ATOM 634 N N . PHE A 1 79 ? 2.209 16.328 14.092 1.00 77.56 79 PHE A N 1
ATOM 635 C CA . PHE A 1 79 ? 2.134 16.353 12.622 1.00 77.56 79 PHE A CA 1
ATOM 636 C C . PHE A 1 79 ? 0.709 16.464 12.061 1.00 77.56 79 PHE A C 1
ATOM 638 O O . PHE A 1 79 ? 0.497 16.258 10.866 1.00 77.56 79 PHE A O 1
ATOM 645 N N . GLY A 1 80 ? -0.267 16.823 12.899 1.00 85.75 80 GLY A N 1
ATOM 646 C CA . GLY A 1 80 ? -1.673 16.940 12.508 1.00 85.75 80 GLY A CA 1
ATOM 647 C C . GLY A 1 80 ? -2.342 15.589 12.235 1.00 85.75 80 GLY A C 1
ATOM 648 O O . GLY A 1 80 ? -1.786 14.526 12.523 1.00 85.75 80 GLY A O 1
ATOM 649 N N . CYS A 1 81 ? -3.551 15.633 11.674 1.00 89.44 81 CYS A N 1
ATOM 650 C CA . CYS A 1 81 ? -4.351 14.445 11.389 1.00 89.44 81 CYS A CA 1
ATOM 651 C C . CYS A 1 81 ? -4.750 14.337 9.913 1.00 89.44 81 CYS A C 1
ATOM 653 O O . CYS A 1 81 ? -4.838 15.334 9.196 1.00 89.44 81 CYS A O 1
ATOM 655 N N . SER A 1 82 ? -4.996 13.101 9.491 1.00 88.38 82 SER A N 1
ATOM 656 C CA . SER A 1 82 ? -5.702 12.733 8.266 1.00 88.38 82 SER A CA 1
ATOM 657 C C . SER A 1 82 ? -7.012 12.057 8.646 1.00 88.38 82 SER A C 1
ATOM 659 O O . SER A 1 82 ? -7.139 11.509 9.738 1.00 88.38 82 SER A O 1
ATOM 661 N N . PHE A 1 83 ? -7.980 12.058 7.740 1.00 91.38 83 PHE A N 1
ATOM 662 C CA . PHE A 1 83 ? -9.272 11.417 7.958 1.00 91.38 83 PHE A CA 1
ATOM 663 C C . PHE A 1 83 ? -9.376 10.192 7.061 1.00 91.38 83 PHE A C 1
ATOM 665 O O . PHE A 1 83 ? -9.316 10.331 5.844 1.00 91.38 83 PHE A O 1
ATOM 672 N N . LEU A 1 84 ? -9.494 9.003 7.649 1.00 91.44 84 LEU A N 1
ATOM 673 C CA . LEU A 1 84 ? -9.632 7.751 6.915 1.00 91.44 84 LEU A CA 1
ATOM 674 C C . LEU A 1 84 ? -11.080 7.517 6.492 1.00 91.44 84 LEU A C 1
ATOM 676 O O . LEU A 1 84 ? -12.016 7.734 7.262 1.00 91.44 84 LEU A O 1
ATOM 680 N N . TYR A 1 85 ? -11.230 6.977 5.289 1.00 88.88 85 TYR A N 1
ATOM 681 C CA . TYR A 1 85 ? -12.491 6.549 4.709 1.00 88.88 85 TYR A CA 1
ATOM 682 C C . TYR A 1 85 ? -12.371 5.109 4.236 1.00 88.88 85 TYR A C 1
ATOM 684 O O . TYR A 1 85 ? -11.441 4.760 3.502 1.00 88.88 85 TYR A O 1
ATOM 692 N N . ALA A 1 86 ? -13.344 4.287 4.610 1.00 86.69 86 ALA A N 1
ATOM 693 C CA . ALA A 1 86 ? -13.562 2.982 4.026 1.00 86.69 86 ALA A CA 1
ATOM 694 C C . ALA A 1 86 ? -14.508 3.115 2.836 1.00 86.69 86 ALA A C 1
ATOM 696 O O . ALA A 1 86 ? -15.559 3.749 2.900 1.00 86.69 86 ALA A O 1
ATOM 697 N N . SER A 1 87 ? -14.173 2.440 1.750 1.00 81.12 87 SER A N 1
ATOM 698 C CA . SER A 1 87 ? -15.072 2.255 0.618 1.00 81.12 87 SER A CA 1
ATOM 699 C C . SER A 1 87 ? -15.071 0.796 0.191 1.00 81.12 87 SER A C 1
ATOM 701 O O . SER A 1 87 ? -14.163 0.021 0.519 1.00 81.12 87 SER A O 1
ATOM 703 N N . ARG A 1 88 ? -16.130 0.387 -0.517 1.00 77.25 88 ARG A N 1
ATOM 704 C CA . ARG A 1 88 ? -16.142 -0.931 -1.153 1.00 77.25 88 ARG A CA 1
ATOM 705 C C . ARG A 1 88 ? -14.966 -0.972 -2.114 1.00 77.25 88 ARG A C 1
ATOM 707 O O . ARG A 1 88 ? -14.792 -0.039 -2.894 1.00 77.25 88 ARG A O 1
ATOM 714 N N . ALA A 1 89 ? -14.165 -2.029 -2.038 1.00 63.75 89 ALA A N 1
ATOM 715 C CA . ALA A 1 89 ? -12.995 -2.118 -2.888 1.00 63.75 89 ALA A CA 1
ATOM 716 C C . ALA A 1 89 ? -13.423 -2.111 -4.360 1.00 63.75 89 ALA A C 1
ATOM 718 O O . ALA A 1 89 ? -14.100 -3.031 -4.818 1.00 63.75 89 ALA A O 1
ATOM 719 N N . ALA A 1 90 ? -12.983 -1.101 -5.111 1.00 53.31 90 ALA A N 1
ATOM 720 C CA . ALA A 1 90 ? -12.867 -1.191 -6.560 1.00 53.31 90 ALA A CA 1
ATOM 721 C C . ALA A 1 90 ? -11.603 -2.007 -6.857 1.00 53.31 90 ALA A C 1
ATOM 723 O O . ALA A 1 90 ? -10.577 -1.487 -7.291 1.00 53.31 90 ALA A O 1
ATOM 724 N N . LEU A 1 91 ? -11.649 -3.290 -6.496 1.00 49.94 91 LEU A N 1
ATOM 725 C CA . LEU A 1 91 ? -10.601 -4.243 -6.814 1.00 49.94 91 LEU A CA 1
ATOM 726 C C . LEU A 1 91 ? -10.651 -4.439 -8.328 1.00 49.94 91 LEU A C 1
ATOM 728 O O . LEU A 1 91 ? -11.432 -5.237 -8.843 1.00 49.94 91 LEU A O 1
ATOM 732 N N . PHE A 1 92 ? -9.824 -3.694 -9.057 1.00 41.59 92 PHE A N 1
ATOM 733 C CA . PHE A 1 92 ? -9.324 -4.223 -10.312 1.00 41.59 92 PHE A CA 1
ATOM 734 C C . PHE A 1 92 ? -8.487 -5.424 -9.905 1.00 41.59 92 PHE A C 1
ATOM 736 O O . PHE A 1 92 ? -7.393 -5.266 -9.372 1.00 41.59 92 PHE A O 1
ATOM 743 N N . VAL A 1 93 ? -9.058 -6.619 -10.050 1.00 37.88 93 VAL A N 1
ATOM 744 C CA . VAL A 1 93 ? -8.295 -7.857 -9.962 1.00 37.88 93 VAL A CA 1
ATOM 745 C C . VAL A 1 93 ? -7.246 -7.749 -11.061 1.00 37.88 93 VAL A C 1
ATOM 747 O O . VAL A 1 93 ? -7.541 -7.957 -12.238 1.00 37.88 93 VAL A O 1
ATOM 750 N N . SER A 1 94 ? -6.034 -7.335 -10.704 1.00 38.12 94 SER A N 1
ATOM 751 C CA . SER A 1 94 ? -4.881 -7.642 -11.524 1.00 38.12 94 SER A CA 1
ATOM 752 C C . SER A 1 94 ? -4.799 -9.162 -11.516 1.00 38.12 94 SER A C 1
ATOM 754 O O . SER A 1 94 ? -4.581 -9.771 -10.475 1.00 38.12 94 SER A O 1
ATOM 756 N N . HIS A 1 95 ? -5.109 -9.766 -12.663 1.00 33.25 95 HIS A N 1
ATOM 757 C CA . HIS A 1 95 ? -4.879 -11.181 -12.948 1.00 33.25 95 HIS A CA 1
ATOM 758 C C . HIS A 1 95 ? -3.482 -11.586 -12.439 1.00 33.25 95 HIS A C 1
ATOM 760 O O . HIS A 1 95 ? -2.592 -10.743 -12.409 1.00 33.25 95 HIS A O 1
ATOM 766 N N . GLU A 1 96 ? -3.229 -12.847 -12.090 1.00 39.47 96 GLU A N 1
ATOM 767 C CA . GLU A 1 96 ? -1.860 -13.275 -11.723 1.00 39.47 96 GLU A CA 1
ATOM 768 C C . GLU A 1 96 ? -0.855 -13.004 -12.870 1.00 39.47 96 GLU A C 1
ATOM 770 O O . GLU A 1 96 ? 0.318 -12.734 -12.641 1.00 39.47 96 GLU A O 1
ATOM 775 N N . ASP A 1 97 ? -1.345 -12.926 -14.114 1.00 39.69 97 ASP A N 1
ATOM 776 C CA . ASP A 1 97 ? -0.574 -12.472 -15.287 1.00 39.69 97 ASP A CA 1
ATOM 777 C C . ASP A 1 97 ? -0.438 -10.935 -15.404 1.00 39.69 97 ASP A C 1
ATOM 779 O O . ASP A 1 97 ? 0.080 -10.430 -16.392 1.00 39.69 97 ASP A O 1
ATOM 783 N N . LEU A 1 98 ? -0.945 -10.151 -14.456 1.00 37.25 98 LEU A N 1
ATOM 784 C CA . LEU A 1 98 ? -0.686 -8.712 -14.295 1.00 37.25 98 LEU A CA 1
ATOM 785 C C . LEU A 1 98 ? 0.331 -8.455 -13.170 1.00 37.25 98 LEU A C 1
ATOM 787 O O . LEU A 1 98 ? 0.938 -7.383 -13.160 1.00 37.25 98 LEU A O 1
ATOM 791 N N . ASP A 1 99 ? 0.631 -9.462 -12.337 1.00 38.12 99 ASP A N 1
ATOM 792 C CA . ASP A 1 99 ? 1.795 -9.518 -11.436 1.00 38.12 99 ASP A CA 1
ATOM 793 C C . ASP A 1 99 ? 3.112 -9.773 -12.205 1.00 38.12 99 ASP A C 1
ATOM 795 O O . ASP A 1 99 ? 4.070 -10.369 -11.711 1.00 38.12 99 ASP A O 1
ATOM 799 N N . TYR A 1 100 ? 3.243 -9.215 -13.414 1.00 38.66 100 TYR A N 1
ATOM 800 C CA . TYR A 1 100 ? 4.528 -9.088 -14.116 1.00 38.66 100 TYR A CA 1
ATOM 801 C C . TYR A 1 100 ? 5.468 -8.056 -13.475 1.00 38.66 100 TYR A C 1
ATOM 803 O O . TYR A 1 100 ? 6.414 -7.585 -14.109 1.00 38.66 100 TYR A O 1
ATOM 811 N N . LEU A 1 101 ? 5.294 -7.740 -12.194 1.00 42.59 101 LEU A N 1
ATOM 812 C CA . LEU A 1 101 ? 6.389 -7.211 -11.403 1.00 42.59 101 LEU A CA 1
ATOM 813 C C . LEU A 1 101 ? 7.222 -8.397 -10.926 1.00 42.59 101 LEU A C 1
ATOM 815 O O . LEU A 1 101 ? 7.233 -8.764 -9.754 1.00 42.59 101 LEU A O 1
ATOM 819 N N . THR A 1 102 ? 7.994 -8.958 -11.868 1.00 41.94 102 THR A N 1
ATOM 820 C CA . THR A 1 102 ? 9.296 -9.553 -11.551 1.00 41.94 102 THR A CA 1
ATOM 821 C C . THR A 1 102 ? 9.900 -8.703 -10.450 1.00 41.94 102 THR A C 1
ATOM 823 O O . THR A 1 102 ? 10.102 -7.519 -10.706 1.00 41.94 102 THR A O 1
ATOM 826 N N . VAL A 1 103 ? 10.089 -9.270 -9.253 1.00 43.03 103 VAL A N 1
ATOM 827 C CA . VAL A 1 103 ? 10.688 -8.633 -8.072 1.00 43.03 103 VAL A CA 1
ATOM 828 C C . VAL A 1 103 ? 11.664 -7.555 -8.530 1.00 43.03 103 VAL A C 1
ATOM 830 O O . VAL A 1 103 ? 12.801 -7.888 -8.866 1.00 43.03 103 VAL A O 1
ATOM 833 N N . LEU A 1 104 ? 11.213 -6.295 -8.635 1.00 49.31 104 LEU A N 1
ATOM 834 C CA . LEU A 1 104 ? 12.051 -5.221 -9.153 1.00 49.31 104 LEU A CA 1
ATOM 835 C C . LEU A 1 104 ? 13.016 -4.940 -8.023 1.00 49.31 104 LEU A C 1
ATOM 837 O O . LEU A 1 104 ? 12.763 -4.154 -7.107 1.00 49.31 104 LEU A O 1
ATOM 841 N N . ARG A 1 105 ? 14.118 -5.687 -8.027 1.00 54.41 105 ARG A N 1
ATOM 842 C CA . ARG A 1 105 ? 15.207 -5.439 -7.106 1.00 54.41 105 ARG A CA 1
ATOM 843 C C . ARG A 1 105 ? 15.625 -4.007 -7.383 1.00 54.41 105 ARG A C 1
ATOM 845 O O . ARG A 1 105 ? 15.715 -3.602 -8.535 1.00 54.41 105 ARG A O 1
ATOM 852 N N . LYS A 1 106 ? 15.916 -3.255 -6.325 1.00 64.25 106 LYS A N 1
ATOM 853 C CA . LYS A 1 106 ? 16.312 -1.835 -6.359 1.00 64.25 106 LYS A CA 1
ATOM 854 C C . LYS A 1 106 ? 17.386 -1.492 -7.411 1.00 64.25 106 LYS A C 1
ATOM 856 O O . LYS A 1 106 ? 17.575 -0.329 -7.737 1.00 64.25 106 LYS A O 1
ATOM 861 N N . PHE A 1 107 ? 18.094 -2.494 -7.923 1.00 76.88 107 PHE A N 1
ATOM 862 C CA . PHE A 1 107 ? 19.144 -2.376 -8.918 1.00 76.88 107 PHE A CA 1
ATOM 863 C C . PHE A 1 107 ? 18.756 -2.841 -10.332 1.00 76.88 107 PHE A C 1
ATOM 865 O O . PHE A 1 107 ? 19.639 -3.113 -11.140 1.00 76.88 107 PHE A O 1
ATOM 872 N N . GLN A 1 108 ? 17.464 -2.975 -10.632 1.00 79.69 108 GLN A N 1
ATOM 873 C CA . GLN A 1 108 ? 16.966 -3.409 -11.935 1.00 79.69 108 GLN A CA 1
ATOM 874 C C . GLN A 1 108 ? 16.223 -2.289 -12.658 1.00 79.69 108 GLN A C 1
ATOM 876 O O . GLN A 1 108 ? 15.448 -1.553 -12.051 1.00 79.69 108 GLN A O 1
ATOM 881 N N . VAL A 1 109 ? 16.449 -2.189 -13.967 1.00 80.81 109 VAL A N 1
ATOM 882 C CA . VAL A 1 109 ? 15.707 -1.308 -14.875 1.00 80.81 109 VAL A CA 1
ATOM 883 C C . VAL A 1 109 ? 15.045 -2.167 -15.942 1.00 80.81 109 VAL A C 1
ATOM 885 O O . VAL A 1 109 ? 15.689 -3.025 -16.545 1.00 80.81 109 VAL A O 1
ATOM 888 N N . PHE A 1 110 ? 13.758 -1.926 -16.167 1.00 83.50 110 PHE A N 1
ATOM 889 C CA . PHE A 1 110 ? 12.977 -2.566 -17.216 1.00 83.50 110 PHE A CA 1
ATOM 890 C C . PHE A 1 110 ? 12.749 -1.584 -18.364 1.00 83.50 110 PHE A C 1
ATOM 892 O O . PHE A 1 110 ? 12.365 -0.437 -18.134 1.00 83.50 110 PHE A O 1
ATOM 899 N N . THR A 1 111 ? 12.961 -2.040 -19.594 1.00 83.31 111 THR A N 1
ATOM 900 C CA . THR A 1 111 ? 12.652 -1.280 -20.809 1.00 83.31 111 THR A CA 1
ATOM 901 C C . THR A 1 111 ? 11.895 -2.159 -21.799 1.00 83.31 111 THR A C 1
ATOM 903 O O . THR A 1 111 ? 12.188 -3.344 -21.938 1.00 83.31 111 THR A O 1
ATOM 906 N N . TYR A 1 112 ? 10.909 -1.582 -22.477 1.00 86.25 112 TYR A N 1
ATOM 907 C CA . TYR A 1 112 ? 10.046 -2.231 -23.465 1.00 86.25 112 TYR A CA 1
ATOM 908 C C . TYR A 1 112 ? 9.835 -1.282 -24.654 1.00 86.25 112 TYR A C 1
ATOM 910 O O . TYR A 1 112 ? 10.268 -0.131 -24.592 1.00 86.25 112 TYR A O 1
ATOM 918 N N . GLY A 1 113 ? 9.204 -1.758 -25.730 1.00 82.88 113 GLY A N 1
ATOM 919 C CA . GLY A 1 113 ? 9.053 -0.981 -26.969 1.00 82.88 113 GLY A CA 1
ATOM 920 C C . GLY A 1 113 ? 10.110 -1.278 -28.031 1.00 82.88 113 GLY A C 1
ATOM 921 O O . GLY A 1 113 ? 10.234 -0.538 -29.003 1.00 82.88 113 GLY A O 1
ATOM 922 N N . TRP A 1 114 ? 10.901 -2.340 -27.856 1.00 87.62 114 TRP A N 1
ATOM 923 C CA . TRP A 1 114 ? 11.936 -2.717 -28.815 1.00 87.62 114 TRP A CA 1
ATOM 924 C C . TRP A 1 114 ? 11.357 -3.570 -29.938 1.00 87.62 114 TRP A C 1
ATOM 926 O O . TRP A 1 114 ? 10.451 -4.378 -29.715 1.00 87.62 114 TRP A O 1
ATOM 936 N N . GLN A 1 115 ? 11.915 -3.429 -31.140 1.00 87.00 115 GLN A N 1
ATOM 937 C CA . GLN A 1 115 ? 11.548 -4.287 -32.264 1.00 87.00 115 GLN A CA 1
ATOM 938 C C . GLN A 1 115 ? 11.834 -5.767 -31.927 1.00 87.00 115 GLN A C 1
ATOM 940 O O . GLN A 1 115 ? 12.782 -6.070 -31.194 1.00 87.00 115 GLN A O 1
ATOM 945 N N . PRO A 1 116 ? 10.997 -6.707 -32.400 1.00 84.50 116 PRO A N 1
ATOM 946 C CA . PRO A 1 116 ? 11.083 -8.120 -32.035 1.00 84.50 116 PRO A CA 1
ATOM 947 C C . PRO A 1 116 ? 12.332 -8.839 -32.563 1.00 84.50 116 PRO A C 1
ATOM 949 O O . PRO A 1 116 ? 12.643 -9.942 -32.119 1.00 84.50 116 PRO A O 1
ATOM 952 N N . ASP A 1 117 ? 13.057 -8.245 -33.497 1.00 87.50 117 ASP A N 1
ATOM 953 C CA . ASP A 1 117 ? 14.314 -8.755 -34.036 1.00 87.50 117 ASP A CA 1
ATOM 954 C C . ASP A 1 117 ? 15.541 -8.352 -33.200 1.00 87.50 117 ASP A C 1
ATOM 956 O O . ASP A 1 117 ? 16.557 -9.041 -33.269 1.00 87.50 117 ASP A O 1
ATOM 960 N N . VAL A 1 118 ? 15.433 -7.330 -32.339 1.00 89.00 118 VAL A N 1
ATOM 961 C CA . VAL A 1 118 ? 16.554 -6.831 -31.527 1.00 89.00 118 VAL A CA 1
ATOM 962 C C . VAL A 1 118 ? 17.082 -7.923 -30.596 1.00 89.00 118 VAL A C 1
ATOM 964 O O . VAL A 1 118 ? 16.402 -8.432 -29.695 1.00 89.00 118 VAL A O 1
ATOM 967 N N . THR A 1 119 ? 18.346 -8.274 -30.796 1.00 89.94 119 THR A N 1
ATOM 968 C CA . THR A 1 119 ? 19.061 -9.255 -29.980 1.00 89.94 119 THR A CA 1
ATOM 969 C C . THR A 1 119 ? 19.674 -8.622 -28.729 1.00 89.94 119 THR A C 1
ATOM 971 O O . THR A 1 119 ? 19.910 -7.416 -28.652 1.00 89.94 119 THR A O 1
ATOM 974 N N . GLU A 1 120 ? 20.006 -9.448 -27.730 1.00 88.44 120 GLU A N 1
ATOM 975 C CA . GLU A 1 120 ? 20.758 -8.981 -26.553 1.00 88.44 120 GLU A CA 1
ATOM 976 C C . GLU A 1 120 ? 22.113 -8.367 -26.927 1.00 88.44 120 GLU A C 1
ATOM 978 O O . GLU A 1 120 ? 22.568 -7.436 -26.264 1.00 88.44 120 GLU A O 1
ATOM 983 N N . GLY A 1 121 ? 22.759 -8.871 -27.984 1.00 90.50 121 GLY A N 1
ATOM 984 C CA . GLY A 1 121 ? 24.052 -8.374 -28.455 1.00 90.50 121 GLY A CA 1
ATOM 985 C C . GLY A 1 121 ? 23.964 -6.957 -29.016 1.00 90.50 121 GLY A C 1
ATOM 986 O O . GLY A 1 121 ? 24.751 -6.093 -28.627 1.00 90.50 121 GLY A O 1
ATOM 987 N N . GLU A 1 122 ? 22.979 -6.705 -29.878 1.00 90.31 122 GLU A N 1
ATOM 988 C CA . GLU A 1 122 ? 22.721 -5.382 -30.463 1.00 90.31 122 GLU A CA 1
ATOM 989 C C . GLU A 1 122 ? 22.293 -4.383 -29.393 1.00 90.31 122 GLU A C 1
ATOM 991 O O . GLU A 1 122 ? 22.838 -3.281 -29.312 1.00 90.31 122 GLU A O 1
ATOM 996 N N . PHE A 1 123 ? 21.394 -4.805 -28.502 1.00 92.62 123 PHE A N 1
ATOM 997 C CA . PHE A 1 123 ? 20.947 -3.981 -27.389 1.00 92.62 123 PHE A CA 1
ATOM 998 C C . PHE A 1 123 ? 22.106 -3.629 -26.440 1.00 92.62 123 PHE A C 1
ATOM 1000 O O . PHE A 1 123 ? 22.286 -2.471 -26.064 1.00 92.62 123 PHE A O 1
ATOM 1007 N N . LYS A 1 124 ? 22.987 -4.589 -26.126 1.00 91.94 124 LYS A N 1
ATOM 1008 C CA . LYS A 1 124 ? 24.225 -4.332 -25.369 1.00 91.94 124 LYS A CA 1
ATOM 1009 C C . LYS A 1 124 ? 25.167 -3.370 -26.100 1.00 91.94 124 LYS A C 1
ATOM 1011 O O . LYS A 1 124 ? 25.835 -2.564 -25.449 1.00 91.94 124 LYS A O 1
ATOM 1016 N N . GLY A 1 125 ? 25.237 -3.451 -27.428 1.00 92.31 125 GLY A N 1
ATOM 1017 C CA . GLY A 1 125 ? 25.983 -2.516 -28.270 1.00 92.31 125 GLY A CA 1
ATOM 1018 C C . GLY A 1 125 ? 25.468 -1.083 -28.136 1.00 92.31 125 GLY A C 1
ATOM 1019 O O . GLY A 1 125 ? 26.257 -0.173 -27.878 1.00 92.31 125 GLY A O 1
ATOM 1020 N N . LEU A 1 126 ? 24.148 -0.900 -28.210 1.00 91.00 126 LEU A N 1
ATOM 1021 C CA . LEU A 1 126 ? 23.490 0.393 -28.021 1.00 91.00 126 LEU A CA 1
ATOM 1022 C C . LEU A 1 126 ? 23.767 0.980 -26.629 1.00 91.00 126 LEU A C 1
ATOM 1024 O O . LEU A 1 126 ? 24.178 2.133 -26.510 1.00 91.00 126 LEU A O 1
ATOM 1028 N N . LEU A 1 127 ? 23.620 0.180 -25.569 1.00 90.75 127 LEU A N 1
ATOM 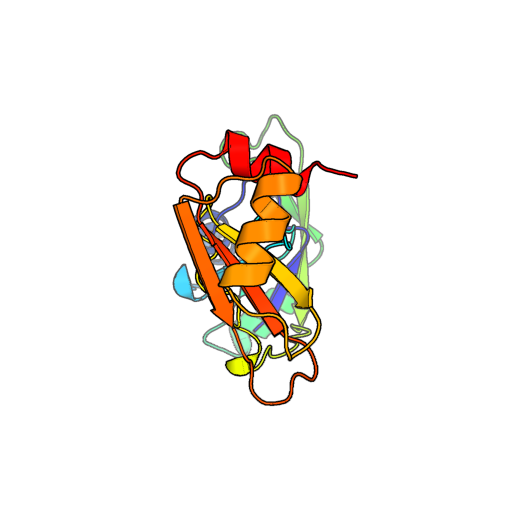1029 C CA . LEU A 1 127 ? 23.887 0.641 -24.202 1.00 90.75 127 LEU A CA 1
ATOM 1030 C C . LEU A 1 127 ? 25.330 1.125 -24.029 1.00 90.75 127 LEU A C 1
ATOM 1032 O O . LEU A 1 127 ? 25.561 2.154 -23.397 1.00 90.75 127 LEU A O 1
ATOM 1036 N N . ARG A 1 128 ? 26.302 0.444 -24.650 1.00 89.62 128 ARG A N 1
ATOM 1037 C CA . ARG A 1 128 ? 27.706 0.884 -24.638 1.00 89.62 128 ARG A CA 1
ATOM 1038 C C . ARG A 1 128 ? 27.894 2.242 -25.312 1.00 89.62 128 ARG A C 1
ATOM 1040 O O . ARG A 1 128 ? 28.647 3.058 -24.784 1.00 89.62 128 ARG A O 1
ATOM 1047 N N . GLN A 1 129 ? 27.213 2.502 -26.430 1.00 90.81 129 GLN A N 1
ATOM 1048 C CA . GLN A 1 129 ? 27.252 3.811 -27.100 1.00 90.81 129 GLN A CA 1
ATOM 1049 C C . GLN A 1 129 ? 26.671 4.917 -26.208 1.00 90.81 129 GLN A C 1
ATOM 1051 O O . GLN A 1 129 ? 27.226 6.012 -26.139 1.00 90.81 129 GLN A O 1
ATOM 1056 N N . LEU A 1 130 ? 25.620 4.597 -25.449 1.00 87.56 130 LEU A N 1
ATOM 1057 C CA . LEU A 1 130 ? 24.999 5.485 -24.462 1.00 87.56 130 LEU A CA 1
ATOM 1058 C C . LEU A 1 130 ? 25.777 5.591 -23.137 1.00 87.56 130 LEU A C 1
ATOM 1060 O O . LEU A 1 130 ? 25.333 6.277 -22.219 1.00 87.56 130 LEU A O 1
ATOM 1064 N N . LYS A 1 131 ? 26.940 4.934 -23.020 1.00 88.00 131 LYS A N 1
ATOM 1065 C CA . LYS A 1 131 ? 27.746 4.841 -21.786 1.00 88.00 131 LYS A CA 1
ATOM 1066 C C . LYS A 1 131 ? 26.982 4.230 -20.599 1.00 88.00 131 LYS A C 1
ATOM 1068 O O . LYS A 1 131 ? 27.252 4.558 -19.443 1.00 88.00 131 LYS A O 1
ATOM 1073 N N . ILE A 1 132 ? 26.055 3.317 -20.881 1.00 88.44 132 ILE A N 1
ATOM 1074 C CA . ILE A 1 132 ? 25.290 2.549 -19.899 1.00 88.44 132 ILE A CA 1
ATOM 1075 C C . ILE A 1 132 ? 25.905 1.150 -19.789 1.00 88.44 132 ILE A C 1
ATOM 1077 O O . ILE A 1 132 ? 26.004 0.413 -20.770 1.00 88.44 132 ILE A O 1
ATOM 1081 N N . PHE A 1 133 ? 26.318 0.771 -18.578 1.00 89.81 133 PHE A N 1
ATOM 1082 C CA . PHE A 1 133 ? 27.054 -0.471 -18.325 1.00 89.81 133 PHE A CA 1
ATOM 1083 C C . PHE A 1 133 ? 26.333 -1.336 -17.282 1.00 89.81 133 PHE A C 1
ATOM 1085 O O . PHE A 1 133 ? 26.704 -1.321 -16.109 1.00 89.81 133 PHE A O 1
ATOM 1092 N N . PRO A 1 134 ? 25.280 -2.070 -17.678 1.00 89.12 134 PRO A N 1
ATOM 1093 C CA . PRO A 1 134 ? 24.615 -3.011 -16.787 1.00 89.12 134 PRO A CA 1
ATOM 1094 C C . PRO A 1 134 ? 25.522 -4.222 -16.515 1.00 89.12 134 PRO A C 1
ATOM 1096 O O . PRO A 1 134 ? 26.247 -4.687 -17.399 1.00 89.12 134 PRO A O 1
ATOM 1099 N N . ALA A 1 135 ? 25.440 -4.762 -15.303 1.00 88.12 135 ALA A N 1
ATOM 1100 C CA . ALA A 1 135 ? 26.095 -6.002 -14.895 1.00 88.12 135 ALA A CA 1
ATOM 1101 C C . ALA A 1 135 ? 25.510 -7.223 -15.624 1.00 88.12 135 ALA A C 1
ATOM 1103 O O . ALA A 1 135 ? 26.243 -8.130 -16.014 1.00 88.12 135 ALA A O 1
ATOM 1104 N N . ALA A 1 136 ? 24.195 -7.226 -15.863 1.00 86.81 136 ALA A N 1
ATOM 1105 C CA . ALA A 1 136 ? 23.536 -8.242 -16.677 1.00 86.81 136 ALA A CA 1
ATOM 1106 C C . ALA A 1 136 ? 22.405 -7.644 -17.516 1.00 86.81 136 ALA A C 1
ATOM 1108 O O . ALA A 1 136 ? 21.766 -6.668 -17.125 1.00 86.81 136 ALA A O 1
ATOM 1109 N N . ILE A 1 137 ? 22.165 -8.258 -18.673 1.00 89.31 137 ILE A N 1
ATOM 1110 C CA . ILE A 1 137 ? 21.079 -7.926 -19.594 1.00 89.31 137 ILE A CA 1
ATOM 1111 C C . ILE A 1 137 ? 20.325 -9.223 -19.848 1.00 89.31 137 ILE A C 1
ATOM 1113 O O . ILE A 1 137 ? 20.958 -10.244 -20.104 1.00 89.31 137 ILE A O 1
ATOM 1117 N N . LYS A 1 138 ? 18.997 -9.182 -19.767 1.00 86.94 138 LYS A N 1
ATOM 1118 C CA . LYS A 1 138 ? 18.141 -10.319 -20.099 1.00 86.94 138 LYS A CA 1
ATOM 1119 C C . LYS A 1 138 ? 17.023 -9.867 -21.021 1.00 86.94 138 LYS A C 1
ATOM 1121 O O . LYS A 1 138 ? 16.223 -9.010 -20.644 1.00 86.94 138 LYS A O 1
ATOM 1126 N N . ARG A 1 139 ? 16.956 -10.456 -22.209 1.00 86.38 139 ARG A N 1
ATOM 1127 C CA . ARG A 1 139 ? 15.850 -10.275 -23.145 1.00 86.38 139 ARG A CA 1
ATOM 1128 C C . ARG A 1 139 ? 14.621 -11.022 -22.648 1.00 86.38 139 ARG A C 1
ATOM 1130 O O . ARG A 1 139 ? 14.703 -12.139 -22.136 1.00 86.38 139 ARG A O 1
ATOM 1137 N N . MET A 1 140 ? 13.469 -10.400 -22.836 1.00 81.81 140 MET A N 1
ATOM 1138 C CA . MET A 1 140 ? 12.173 -10.977 -22.540 1.00 81.81 140 MET A CA 1
ATOM 1139 C C . MET A 1 140 ? 11.264 -10.898 -23.754 1.00 81.81 140 MET A C 1
ATOM 1141 O O . MET A 1 140 ? 11.013 -9.825 -24.301 1.00 81.81 140 MET A O 1
ATOM 1145 N N . GLN A 1 141 ? 10.748 -12.065 -24.132 1.00 73.06 141 GLN A N 1
ATOM 1146 C CA . GLN A 1 141 ? 9.674 -12.204 -25.099 1.00 73.06 141 GLN A CA 1
ATOM 1147 C C . GLN A 1 141 ? 8.438 -12.693 -24.344 1.00 73.06 141 GLN A C 1
ATOM 1149 O O . GLN A 1 141 ? 8.368 -13.852 -23.933 1.00 73.06 141 GLN A O 1
ATOM 1154 N N . LEU A 1 142 ? 7.488 -11.792 -24.111 1.00 69.56 142 LEU A N 1
ATOM 1155 C CA . LEU A 1 142 ? 6.227 -12.119 -23.451 1.00 69.56 142 LEU A CA 1
ATOM 1156 C C . LEU A 1 142 ? 5.228 -12.644 -24.490 1.00 69.56 142 LEU A C 1
ATOM 1158 O O . LEU A 1 142 ? 5.151 -12.136 -25.612 1.00 69.56 142 LEU A O 1
ATOM 1162 N N . LYS A 1 143 ? 4.458 -13.680 -24.135 1.00 69.38 143 LYS A N 1
ATOM 1163 C CA . LYS A 1 143 ? 3.423 -14.225 -25.026 1.00 69.38 143 LYS A CA 1
ATOM 1164 C C . LYS A 1 143 ? 2.360 -13.150 -25.280 1.00 69.38 143 LYS A C 1
ATOM 1166 O O . LYS A 1 143 ? 1.840 -12.563 -24.342 1.00 69.38 143 LYS A O 1
ATOM 1171 N N . GLY A 1 144 ? 2.054 -12.892 -26.552 1.00 72.19 144 GLY A N 1
ATOM 1172 C CA . GLY A 1 144 ? 1.066 -11.886 -26.965 1.00 72.19 144 GLY A CA 1
ATOM 1173 C C . GLY A 1 144 ? 1.615 -10.469 -27.169 1.00 72.19 144 GLY A C 1
ATOM 1174 O O . GLY A 1 144 ? 0.884 -9.615 -27.665 1.00 72.19 144 GLY A O 1
ATOM 1175 N N . TRP A 1 145 ? 2.890 -10.211 -26.860 1.00 69.00 145 TRP A N 1
ATOM 1176 C CA . TRP A 1 145 ? 3.526 -8.917 -27.123 1.00 69.00 145 TRP A CA 1
ATOM 1177 C C . T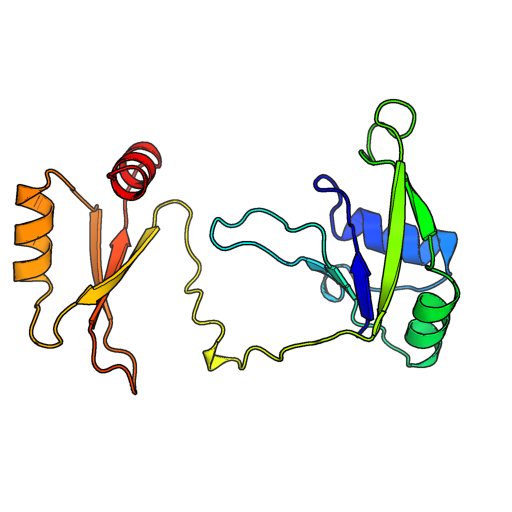RP A 1 145 ? 4.158 -8.899 -28.518 1.00 69.00 145 TRP A C 1
ATOM 1179 O O . TRP A 1 145 ? 4.901 -9.811 -28.885 1.00 69.00 145 TRP A O 1
ATOM 1189 N N . LYS A 1 146 ? 3.870 -7.846 -29.295 1.00 77.69 146 LYS A N 1
ATOM 1190 C CA . LYS A 1 146 ? 4.511 -7.597 -30.603 1.00 77.69 146 LYS A CA 1
ATOM 1191 C C . LYS A 1 146 ? 5.938 -7.055 -30.466 1.00 77.69 146 LYS A C 1
ATOM 1193 O O . LYS A 1 146 ? 6.711 -7.122 -31.414 1.00 77.69 146 LYS A O 1
ATOM 1198 N N . GLU A 1 147 ? 6.265 -6.531 -29.293 1.00 81.38 147 GLU A N 1
ATOM 1199 C CA . GLU A 1 147 ? 7.524 -5.863 -28.973 1.00 81.38 147 GLU A CA 1
ATOM 1200 C C . GLU A 1 147 ? 8.359 -6.719 -28.015 1.00 81.38 147 GLU A C 1
ATOM 1202 O O . GLU A 1 147 ? 7.838 -7.563 -27.281 1.00 81.38 147 GLU A O 1
ATOM 1207 N N . THR A 1 148 ? 9.670 -6.492 -28.021 1.00 84.31 148 THR A N 1
ATOM 1208 C CA . THR A 1 148 ? 10.615 -7.096 -27.079 1.00 84.31 148 THR A CA 1
ATOM 1209 C C . THR A 1 148 ? 10.848 -6.170 -25.890 1.00 84.31 148 THR A C 1
ATOM 1211 O O . THR A 1 148 ? 10.821 -4.941 -26.007 1.00 84.31 148 THR A O 1
ATOM 1214 N N . ALA A 1 149 ? 11.117 -6.774 -24.736 1.00 85.94 149 ALA A N 1
ATOM 1215 C CA . ALA A 1 149 ? 11.549 -6.067 -23.545 1.00 85.94 149 ALA A CA 1
ATOM 1216 C C . ALA A 1 149 ? 12.917 -6.563 -23.062 1.00 85.94 149 ALA A C 1
ATOM 1218 O O . ALA A 1 149 ? 13.338 -7.682 -23.366 1.00 85.94 149 ALA A O 1
ATOM 1219 N N . PHE A 1 150 ? 13.603 -5.738 -22.277 1.00 87.88 150 PHE A N 1
ATOM 1220 C CA . PHE A 1 150 ? 14.876 -6.072 -21.654 1.00 87.88 150 PHE A CA 1
ATOM 1221 C C . PHE A 1 150 ? 14.882 -5.697 -20.175 1.00 87.88 150 PHE A C 1
ATOM 1223 O O . PHE A 1 150 ? 14.434 -4.620 -19.775 1.00 87.88 150 PHE A O 1
ATOM 1230 N N . PHE A 1 151 ? 15.469 -6.582 -19.376 1.00 87.81 151 PHE A N 1
ATOM 1231 C CA . PHE A 1 151 ? 15.871 -6.303 -18.007 1.00 87.81 151 PHE A CA 1
ATOM 1232 C C . PHE A 1 151 ? 17.358 -5.989 -17.947 1.00 87.81 151 PHE A C 1
ATOM 1234 O O . PHE A 1 151 ? 18.191 -6.749 -18.441 1.00 87.81 151 PHE A O 1
ATOM 1241 N N . LEU A 1 152 ? 17.675 -4.883 -17.288 1.00 87.12 152 LEU A N 1
ATOM 1242 C CA . LEU A 1 152 ? 19.020 -4.426 -16.989 1.00 87.12 152 LEU A CA 1
ATOM 1243 C C . LEU A 1 152 ? 19.253 -4.582 -15.491 1.00 87.12 152 LEU A C 1
ATOM 1245 O O . LEU A 1 152 ? 18.517 -4.011 -14.692 1.00 87.12 152 LEU A O 1
ATOM 1249 N N . GLN A 1 153 ? 20.281 -5.323 -15.105 1.00 86.44 153 GLN A N 1
ATOM 1250 C CA . GLN A 1 153 ? 20.743 -5.414 -13.724 1.00 86.44 153 GLN A CA 1
ATOM 1251 C C . GLN A 1 153 ? 21.970 -4.522 -13.558 1.00 86.44 153 GLN A C 1
ATOM 1253 O O . GLN A 1 153 ? 22.906 -4.610 -14.347 1.00 86.44 153 GLN A O 1
ATOM 1258 N N . PHE A 1 154 ? 21.996 -3.718 -12.505 1.00 85.44 154 PHE A N 1
ATOM 1259 C CA . PHE A 1 154 ? 23.137 -2.899 -12.107 1.00 85.44 154 PHE A CA 1
ATOM 1260 C C . PHE A 1 154 ? 23.675 -3.369 -10.753 1.00 85.44 154 PHE A C 1
ATOM 1262 O O . PHE A 1 154 ? 22.958 -3.998 -9.973 1.00 85.44 154 PHE A O 1
ATOM 1269 N N . ASP A 1 155 ? 24.929 -3.035 -10.461 1.00 81.94 155 ASP A N 1
ATOM 1270 C CA . ASP A 1 155 ? 25.536 -3.309 -9.151 1.00 81.94 155 ASP A CA 1
ATOM 1271 C C . ASP A 1 155 ? 25.351 -2.138 -8.177 1.00 81.94 155 ASP A C 1
ATOM 1273 O O . ASP A 1 155 ? 25.474 -2.293 -6.962 1.00 81.94 155 ASP A O 1
ATOM 1277 N N . ARG A 1 156 ? 25.072 -0.932 -8.696 1.00 81.81 156 ARG A N 1
ATOM 1278 C CA . ARG A 1 156 ? 25.010 0.300 -7.902 1.00 81.81 156 ARG A CA 1
ATOM 1279 C C . ARG A 1 156 ? 23.774 1.125 -8.230 1.00 81.81 156 ARG A C 1
ATOM 1281 O O . ARG A 1 156 ? 23.443 1.370 -9.385 1.00 81.81 156 ARG A O 1
ATOM 1288 N N . MET A 1 157 ? 23.150 1.665 -7.184 1.00 76.56 157 MET A N 1
ATOM 1289 C CA . MET A 1 157 ? 21.959 2.519 -7.288 1.00 76.56 157 MET A CA 1
ATOM 1290 C C . MET A 1 157 ? 22.218 3.819 -8.070 1.00 76.56 157 MET A C 1
ATOM 1292 O O . MET A 1 157 ? 21.322 4.335 -8.729 1.00 76.56 157 MET A O 1
ATOM 1296 N N . ARG A 1 158 ? 23.445 4.357 -8.024 1.00 80.31 158 ARG A N 1
ATOM 1297 C CA . ARG A 1 158 ? 23.830 5.540 -8.818 1.00 80.31 158 ARG A CA 1
ATOM 1298 C C . ARG A 1 158 ? 23.636 5.329 -10.319 1.00 80.31 158 ARG A C 1
ATOM 1300 O O . ARG A 1 158 ? 23.181 6.242 -10.994 1.00 80.31 158 ARG A O 1
ATOM 1307 N N . ASP A 1 159 ? 23.936 4.133 -10.813 1.00 82.50 159 ASP A N 1
ATOM 1308 C CA . ASP A 1 159 ? 23.919 3.843 -12.245 1.00 82.50 159 ASP A CA 1
ATOM 1309 C C . ASP A 1 159 ? 22.473 3.623 -12.721 1.00 82.50 159 ASP A C 1
ATOM 1311 O O . ASP A 1 159 ? 22.088 4.122 -13.772 1.00 82.50 159 ASP A O 1
ATOM 1315 N N . VAL A 1 160 ? 21.624 3.027 -11.874 1.00 80.69 160 VAL A N 1
ATOM 1316 C CA . VAL A 1 160 ? 20.162 2.966 -12.071 1.00 80.69 160 VAL A CA 1
ATOM 1317 C C . VAL A 1 160 ? 19.560 4.366 -12.186 1.00 80.69 160 VAL A C 1
ATOM 1319 O O . VAL A 1 160 ? 18.809 4.646 -13.115 1.00 80.69 160 VAL A O 1
ATOM 1322 N N . LYS A 1 161 ? 19.899 5.265 -11.251 1.00 76.69 161 LYS A N 1
ATOM 1323 C CA . LYS A 1 161 ? 19.398 6.648 -11.250 1.00 76.69 161 LYS A CA 1
ATOM 1324 C C . LYS A 1 161 ? 19.855 7.429 -12.478 1.00 76.69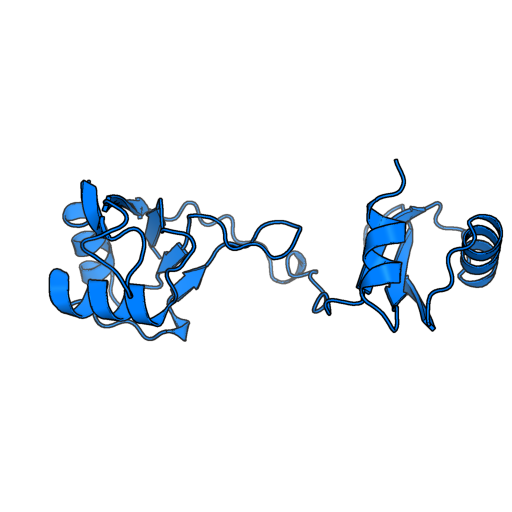 161 LYS A C 1
ATOM 1326 O O . LYS A 1 161 ? 19.079 8.225 -12.990 1.00 76.69 161 LYS A O 1
ATOM 1331 N N . LEU A 1 162 ? 21.084 7.198 -12.940 1.00 80.69 162 LEU A N 1
ATOM 1332 C CA . LEU A 1 162 ? 21.611 7.827 -14.147 1.00 80.69 162 LEU A CA 1
ATOM 1333 C C . LEU A 1 162 ? 20.810 7.391 -15.377 1.00 80.69 162 LEU A C 1
ATOM 1335 O O . LEU A 1 162 ? 20.399 8.239 -16.154 1.00 80.69 162 LEU A O 1
ATOM 1339 N N . VAL A 1 163 ? 20.518 6.096 -15.507 1.00 81.88 163 VAL A N 1
ATOM 1340 C CA . VAL A 1 163 ? 19.721 5.555 -16.621 1.00 81.88 163 VAL A CA 1
ATOM 1341 C C . VAL A 1 163 ? 18.274 6.050 -16.586 1.00 81.88 163 VAL A C 1
ATOM 1343 O O . VAL A 1 163 ? 17.730 6.412 -17.620 1.00 81.88 163 VAL A O 1
ATOM 1346 N N . MET A 1 164 ? 17.661 6.106 -15.401 1.00 74.38 164 MET A N 1
ATOM 1347 C CA . MET A 1 164 ? 16.273 6.558 -15.218 1.00 74.38 164 MET A CA 1
ATOM 1348 C C . MET A 1 164 ? 16.101 8.085 -15.269 1.00 74.38 164 MET A C 1
ATOM 1350 O O . MET A 1 164 ? 14.970 8.565 -15.309 1.00 74.38 164 MET A O 1
ATOM 1354 N N . GLY A 1 165 ? 17.198 8.841 -15.183 1.00 66.44 165 GLY A N 1
ATOM 1355 C CA . GLY A 1 165 ? 17.222 10.305 -15.196 1.00 66.44 165 GLY A CA 1
ATOM 1356 C C . GLY A 1 165 ? 17.715 10.909 -16.511 1.00 66.44 165 GLY A C 1
ATOM 1357 O O . GLY A 1 165 ? 17.840 12.130 -16.591 1.00 66.44 165 GLY A O 1
ATOM 1358 N N . LEU A 1 166 ? 18.023 10.080 -17.514 1.00 56.03 166 LEU A N 1
ATOM 1359 C CA . LEU A 1 166 ? 18.240 10.553 -18.878 1.00 56.03 166 LEU A CA 1
ATOM 1360 C C . LEU A 1 166 ? 16.892 11.062 -19.429 1.00 56.03 166 LEU A C 1
ATOM 1362 O O . LEU A 1 166 ? 15.894 10.358 -19.263 1.00 56.03 166 LEU A O 1
ATOM 1366 N N . PRO A 1 167 ? 16.848 12.285 -19.988 1.00 43.75 167 PRO A N 1
ATOM 1367 C CA . PRO A 1 167 ? 15.626 12.879 -20.527 1.00 43.75 167 PRO A CA 1
ATOM 1368 C C . PRO A 1 167 ? 15.049 12.087 -21.703 1.00 43.75 167 PRO A C 1
ATOM 1370 O O . PRO A 1 167 ? 15.842 11.462 -22.447 1.00 43.75 167 PRO A O 1
#

Organism: Eimeria maxima (NCBI:txid5804)

pLDDT: mean 81.1, std 14.68, range [33.25, 95.25]

Radius of gyration: 21.26 Å; chains: 1; bounding box: 48×31×53 Å